Protein AF-A0A150HAV3-F1 (afdb_monomer)

pLDDT: mean 83.59, std 11.83, range [48.5, 94.94]

Foldseek 3Di:
DPDLVVLVVVLCVVVVPDPDDCPVCVLVNVLSCCCRNVPNPPCPVQKDAQPDDPPRGGFGIDGVVVRDTDHDDDPPDDPVDDPD

Secondary structure (DSSP, 8-state):
---HHHHHHHHHHHHHH--S-HHHHHHHHHHHIIIIIT--TTHHHH-EEEEEPSSS-EEEEEETTTTEEE----TTS-SS----

Mean predicted aligned error: 6.2 Å

Radius of gyration: 14.08 Å; Cα contacts (8 Å, |Δi|>4): 70; chains: 1; bounding box: 32×32×31 Å

Structure (mmCIF, N/CA/C/O backbone):
data_AF-A0A150HAV3-F1
#
_entry.id   AF-A0A150HAV3-F1
#
loop_
_atom_site.group_PDB
_atom_site.id
_atom_site.type_symbol
_atom_site.label_atom_id
_atom_sit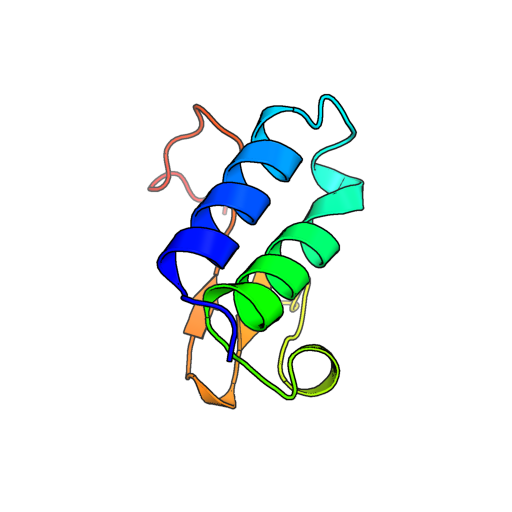e.label_alt_id
_atom_site.label_comp_id
_atom_site.label_asym_id
_atom_site.label_entity_id
_atom_site.label_seq_id
_atom_site.pdbx_PDB_ins_code
_atom_site.Cartn_x
_atom_site.Cartn_y
_atom_site.Cartn_z
_atom_site.occupancy
_atom_site.B_iso_or_equiv
_atom_site.auth_seq_id
_atom_site.auth_comp_id
_atom_site.auth_asym_id
_atom_site.auth_atom_id
_atom_site.pdbx_PDB_model_num
ATOM 1 N N . MET A 1 1 ? -16.500 12.868 6.504 1.00 52.53 1 MET A N 1
ATOM 2 C CA . MET A 1 1 ? -16.101 11.881 5.483 1.00 52.53 1 MET A CA 1
ATOM 3 C C . MET A 1 1 ? -16.157 12.569 4.136 1.00 52.53 1 MET A C 1
ATOM 5 O O . MET A 1 1 ? -17.234 13.016 3.762 1.00 52.53 1 MET A O 1
ATOM 9 N N . ALA A 1 2 ? -15.018 12.760 3.467 1.00 61.16 2 ALA A N 1
ATOM 10 C CA . ALA A 1 2 ? -15.049 13.205 2.077 1.00 61.16 2 ALA A CA 1
ATOM 11 C C . ALA A 1 2 ? -15.790 12.145 1.247 1.00 61.16 2 ALA A C 1
ATOM 13 O O . ALA A 1 2 ? -15.699 10.954 1.549 1.00 61.16 2 ALA A O 1
ATOM 14 N N . ASP A 1 3 ? -16.551 12.563 0.238 1.00 87.94 3 ASP A N 1
ATOM 15 C CA . ASP A 1 3 ? -17.156 11.621 -0.703 1.00 87.94 3 ASP A CA 1
ATOM 16 C C . ASP A 1 3 ? -16.037 10.762 -1.315 1.00 87.94 3 ASP A C 1
ATOM 18 O O . ASP A 1 3 ? -15.093 11.290 -1.908 1.00 87.94 3 ASP A O 1
ATOM 22 N N . LYS A 1 4 ? -16.140 9.436 -1.167 1.00 88.00 4 LYS A N 1
ATOM 23 C CA . LYS A 1 4 ? -15.155 8.467 -1.666 1.00 88.00 4 LYS A CA 1
ATOM 24 C C . LYS A 1 4 ? -14.851 8.667 -3.154 1.00 88.00 4 LYS A C 1
ATOM 26 O O . LYS A 1 4 ? -13.719 8.456 -3.581 1.00 88.00 4 LYS A O 1
ATOM 31 N N . ARG A 1 5 ? -15.833 9.109 -3.950 1.00 92.25 5 ARG A N 1
ATOM 32 C CA . ARG A 1 5 ? -15.643 9.428 -5.375 1.00 92.25 5 ARG A CA 1
ATOM 33 C C . ARG A 1 5 ? -14.795 10.679 -5.576 1.00 92.25 5 ARG A C 1
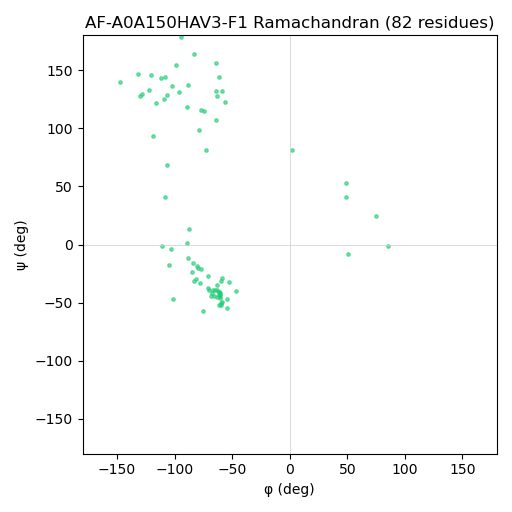ATOM 35 O O . ARG A 1 5 ? -13.968 10.702 -6.483 1.00 92.25 5 ARG A O 1
ATOM 42 N N . VAL A 1 6 ? -14.984 11.699 -4.743 1.00 94.81 6 VAL A N 1
ATOM 43 C CA . VAL A 1 6 ? -14.179 12.929 -4.780 1.00 94.81 6 VAL A CA 1
ATOM 44 C C . VAL A 1 6 ? -12.747 12.632 -4.344 1.00 94.81 6 VAL A C 1
ATOM 46 O O . VAL A 1 6 ? -11.812 13.035 -5.029 1.00 94.81 6 VAL A O 1
ATOM 49 N N . ALA A 1 7 ? -12.562 11.861 -3.270 1.00 93.88 7 ALA A N 1
ATOM 50 C CA . ALA A 1 7 ? -11.234 11.440 -2.827 1.00 93.88 7 ALA A CA 1
ATOM 51 C C . ALA A 1 7 ? -10.504 10.619 -3.902 1.00 93.88 7 ALA A C 1
ATOM 53 O O . ALA A 1 7 ? -9.345 10.893 -4.204 1.00 93.88 7 ALA A O 1
ATOM 54 N N . ALA A 1 8 ? -11.201 9.675 -4.544 1.00 94.94 8 ALA A N 1
ATOM 55 C CA . ALA A 1 8 ? -10.649 8.902 -5.654 1.00 94.94 8 ALA A CA 1
ATOM 56 C C . ALA A 1 8 ? -10.257 9.787 -6.848 1.00 94.94 8 ALA A C 1
ATOM 58 O O . ALA A 1 8 ? -9.204 9.569 -7.440 1.00 94.94 8 ALA A O 1
ATOM 59 N N . ARG A 1 9 ? -11.067 10.800 -7.192 1.00 94.69 9 ARG A N 1
ATOM 60 C CA . ARG A 1 9 ? -10.733 11.763 -8.254 1.00 94.69 9 ARG A CA 1
ATOM 61 C C . ARG A 1 9 ? -9.436 12.505 -7.924 1.00 94.69 9 ARG A C 1
ATOM 63 O O . ARG A 1 9 ? -8.516 12.480 -8.730 1.00 94.69 9 ARG A O 1
ATOM 70 N N . ASN A 1 10 ? -9.348 13.086 -6.730 1.00 92.69 10 ASN A N 1
ATOM 71 C CA . ASN A 1 10 ? -8.171 13.844 -6.303 1.00 92.69 10 ASN A CA 1
ATOM 72 C C . ASN A 1 10 ? -6.911 12.969 -6.273 1.00 92.69 10 ASN A C 1
ATOM 74 O O . ASN A 1 10 ? -5.848 13.400 -6.711 1.00 92.69 10 ASN A O 1
ATOM 78 N N . PHE A 1 11 ? -7.047 11.727 -5.798 1.00 92.75 11 PHE A N 1
ATOM 79 C CA . PHE A 1 11 ? -5.971 10.742 -5.811 1.00 92.75 11 PHE A CA 1
ATOM 80 C C . PHE A 1 11 ? -5.479 10.475 -7.241 1.00 92.75 11 PHE A C 1
ATOM 82 O O . PHE A 1 11 ? -4.283 10.554 -7.510 1.00 92.75 11 PHE A O 1
ATOM 89 N N . ILE A 1 12 ? -6.395 10.211 -8.179 1.00 91.44 12 ILE A N 1
ATOM 90 C CA . ILE A 1 12 ? -6.044 9.986 -9.588 1.00 91.44 12 ILE A CA 1
ATOM 91 C C . ILE A 1 12 ? -5.353 11.216 -10.175 1.00 91.44 12 ILE A C 1
ATOM 93 O O . ILE A 1 12 ? -4.323 11.057 -10.826 1.00 91.44 12 ILE A O 1
ATOM 97 N N . ASP A 1 13 ? -5.875 12.421 -9.943 1.00 90.69 13 ASP A N 1
ATOM 98 C CA . ASP A 1 13 ? -5.307 13.657 -10.489 1.00 90.69 13 ASP A CA 1
ATOM 99 C C . ASP A 1 13 ? -3.868 13.877 -9.991 1.00 90.69 13 ASP A C 1
ATOM 101 O O . ASP A 1 13 ? -2.973 14.171 -10.787 1.00 90.69 13 ASP A O 1
ATOM 105 N N . GLN A 1 14 ? -3.615 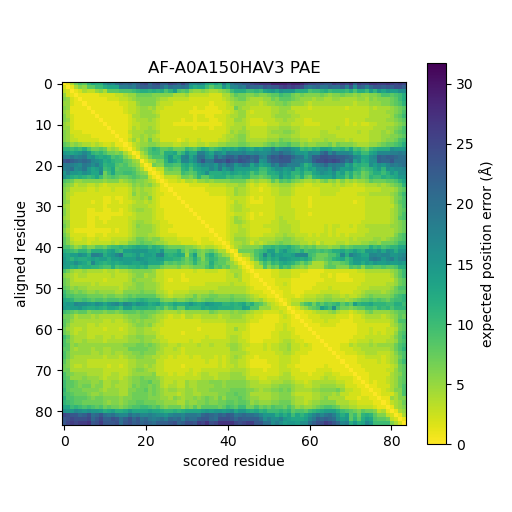13.649 -8.698 1.00 87.00 14 GLN A N 1
ATOM 106 C CA . GLN A 1 14 ? -2.282 13.747 -8.100 1.00 87.00 14 GLN A CA 1
ATOM 107 C C . GLN A 1 14 ? -1.301 12.741 -8.719 1.00 87.00 14 GLN A C 1
ATOM 109 O O . GLN A 1 14 ? -0.222 13.120 -9.176 1.00 87.00 14 GLN A O 1
ATOM 114 N N . TRP A 1 15 ? -1.675 11.461 -8.757 1.00 86.50 15 TRP A N 1
ATOM 115 C CA . TRP A 1 15 ? -0.771 10.377 -9.154 1.00 86.50 15 TRP A CA 1
ATOM 116 C C . TRP A 1 15 ? -0.675 10.174 -10.672 1.00 86.50 15 TRP A C 1
ATOM 118 O O . TRP A 1 15 ? 0.277 9.565 -11.150 1.00 86.50 15 TRP A O 1
ATOM 128 N N . SER A 1 16 ? -1.606 10.733 -11.450 1.00 82.12 16 SER A N 1
ATOM 129 C CA . SER A 1 16 ? -1.506 10.790 -12.918 1.00 82.12 16 SER A CA 1
ATOM 130 C C . SER A 1 16 ? -0.623 11.944 -13.393 1.00 82.12 16 SER A C 1
ATOM 132 O O . SER A 1 16 ? -0.005 11.849 -14.454 1.00 82.12 16 SER A O 1
ATOM 134 N N . ALA A 1 17 ? -0.568 13.040 -12.628 1.00 70.31 17 ALA A N 1
ATOM 135 C CA . ALA A 1 17 ? 0.272 14.198 -12.923 1.00 70.31 17 ALA A CA 1
ATOM 136 C C . ALA A 1 17 ? 1.714 14.043 -12.409 1.00 70.31 17 ALA A C 1
ATOM 138 O O . ALA A 1 17 ? 2.626 14.684 -12.942 1.00 70.31 17 ALA A O 1
ATOM 139 N N . ALA A 1 18 ? 1.934 13.198 -11.396 1.00 62.31 18 ALA A N 1
ATOM 140 C CA . ALA A 1 18 ? 3.252 12.910 -10.847 1.00 62.31 18 ALA A CA 1
ATOM 141 C C . ALA A 1 18 ? 4.148 12.229 -11.902 1.00 62.31 18 ALA A C 1
ATOM 143 O O . ALA A 1 18 ? 3.970 11.069 -12.262 1.00 62.31 18 ALA A O 1
ATOM 144 N N . LYS A 1 19 ? 5.133 12.971 -12.423 1.00 59.06 19 LYS A N 1
ATOM 145 C CA . LYS A 1 19 ? 6.170 12.470 -13.349 1.00 59.06 19 LYS A CA 1
ATOM 146 C C . LYS A 1 19 ? 7.401 11.893 -12.620 1.00 59.06 19 LYS A C 1
ATOM 148 O O . LYS A 1 19 ? 8.455 11.749 -13.235 1.00 59.06 19 LYS A O 1
ATOM 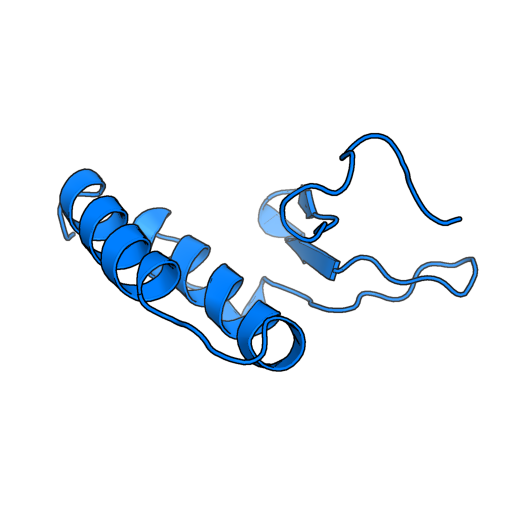153 N N . GLY A 1 20 ? 7.310 11.644 -11.312 1.00 58.34 20 GLY A N 1
ATOM 154 C CA . GLY A 1 20 ? 8.453 11.434 -10.420 1.00 58.34 20 GLY A CA 1
ATOM 155 C C . GLY A 1 20 ? 8.637 9.994 -9.936 1.00 58.34 20 GLY A C 1
ATOM 156 O O . GLY A 1 20 ? 7.679 9.271 -9.724 1.00 58.34 20 GLY A O 1
ATOM 157 N N . TYR A 1 21 ? 9.909 9.608 -9.810 1.00 62.53 21 TYR A N 1
ATOM 158 C CA . TYR A 1 21 ? 10.500 8.438 -9.142 1.00 62.53 21 TYR A CA 1
ATOM 159 C C . TYR A 1 21 ? 9.545 7.410 -8.483 1.00 62.53 21 TYR A C 1
ATOM 161 O O . TYR A 1 21 ? 9.421 7.353 -7.259 1.00 62.53 21 TYR A O 1
ATOM 169 N N . GLU A 1 22 ? 8.990 6.503 -9.302 1.00 61.41 22 GLU A N 1
ATOM 170 C CA . GLU A 1 22 ? 8.054 5.436 -8.887 1.00 61.41 22 GLU A CA 1
ATOM 171 C C . GLU A 1 22 ? 8.516 4.661 -7.638 1.00 61.41 22 GLU A C 1
ATOM 173 O O . GLU A 1 2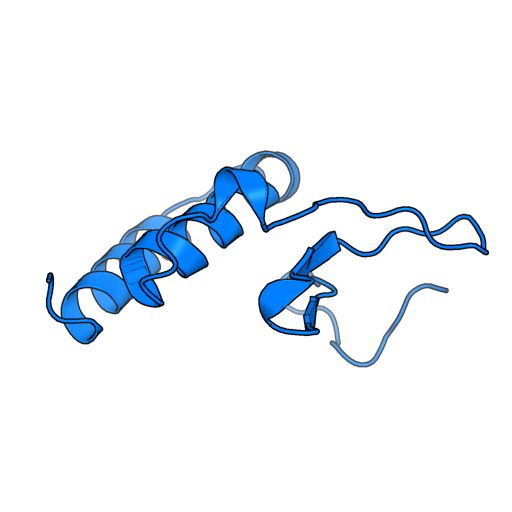2 ? 7.718 4.359 -6.751 1.00 61.41 22 GLU A O 1
ATOM 178 N N . LYS A 1 23 ? 9.819 4.362 -7.528 1.00 64.44 23 LYS A N 1
ATOM 179 C CA . LYS A 1 23 ? 10.355 3.568 -6.411 1.00 64.44 23 LYS A CA 1
ATOM 180 C C . LYS A 1 23 ? 10.361 4.309 -5.074 1.00 6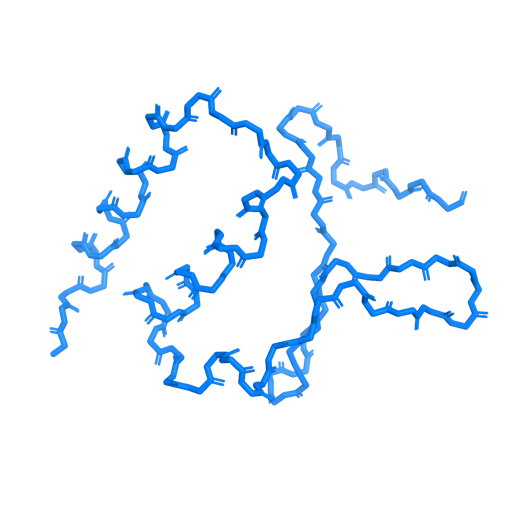4.44 23 LYS A C 1
ATOM 182 O O . LYS A 1 23 ? 10.101 3.689 -4.051 1.00 64.44 23 LYS A O 1
ATOM 187 N N . GLY A 1 24 ? 10.649 5.611 -5.057 1.00 71.62 24 GLY A N 1
ATOM 188 C CA . GLY A 1 24 ? 10.706 6.381 -3.806 1.00 71.62 24 GLY A CA 1
ATOM 189 C C . GLY A 1 24 ? 9.337 6.793 -3.280 1.00 71.62 24 GLY A C 1
ATOM 190 O O . GLY A 1 24 ? 9.198 7.071 -2.094 1.00 71.62 24 GLY A O 1
ATOM 191 N N . GLU A 1 25 ? 8.326 6.807 -4.148 1.00 83.44 25 GLU A N 1
ATOM 192 C CA . GLU A 1 25 ? 6.975 7.253 -3.801 1.00 83.44 25 GLU A CA 1
ATOM 193 C C . GLU A 1 25 ? 5.987 6.093 -3.602 1.00 83.44 25 GLU A C 1
ATOM 195 O O . GLU A 1 25 ? 4.857 6.320 -3.176 1.00 83.44 25 GLU A O 1
ATOM 200 N N . THR A 1 26 ? 6.413 4.843 -3.830 1.00 86.25 26 THR A N 1
ATOM 201 C CA . THR A 1 26 ? 5.563 3.642 -3.727 1.00 86.25 26 THR A CA 1
ATOM 202 C C . THR A 1 26 ? 4.862 3.526 -2.367 1.00 86.25 26 THR A C 1
ATOM 204 O O . THR A 1 26 ? 3.650 3.325 -2.308 1.00 86.25 26 THR A O 1
ATOM 207 N N . GLN A 1 27 ? 5.577 3.712 -1.253 1.00 89.44 27 GLN A N 1
ATOM 208 C CA . GLN A 1 27 ? 4.952 3.632 0.076 1.00 89.44 27 GLN A CA 1
ATOM 209 C C . GLN A 1 27 ? 3.922 4.754 0.290 1.00 89.44 27 GLN A C 1
ATOM 211 O O . GLN A 1 27 ? 2.846 4.520 0.843 1.00 89.44 27 GLN A O 1
ATOM 216 N N . LEU A 1 28 ? 4.217 5.969 -0.189 1.00 89.62 28 LEU A N 1
ATOM 217 C CA . LEU A 1 28 ? 3.310 7.113 -0.080 1.00 89.62 28 LEU A CA 1
ATOM 218 C C . LEU A 1 28 ? 2.039 6.908 -0.916 1.00 89.62 28 LEU A C 1
ATOM 220 O O . 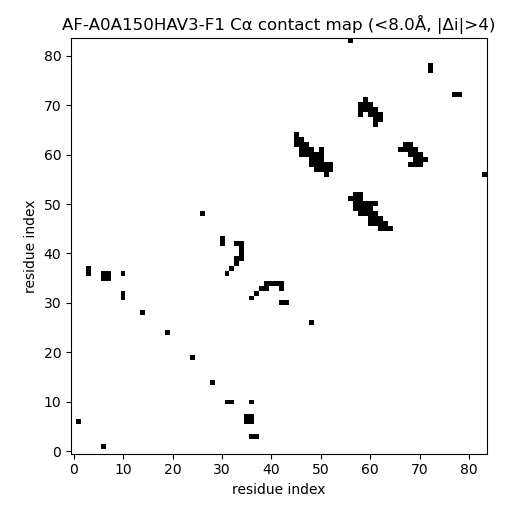LEU A 1 28 ? 0.952 7.234 -0.438 1.00 89.62 28 LEU A O 1
ATOM 224 N N . PHE A 1 29 ? 2.167 6.327 -2.112 1.00 90.25 29 PHE A N 1
ATOM 225 C CA . PHE A 1 29 ? 1.043 5.956 -2.973 1.00 90.25 29 PHE A CA 1
ATOM 226 C C . PHE A 1 29 ? 0.052 5.060 -2.231 1.00 90.25 29 PHE A C 1
ATOM 228 O O . PHE A 1 29 ? -1.131 5.394 -2.117 1.00 90.25 29 PHE A O 1
ATOM 235 N N . TRP A 1 30 ? 0.541 3.954 -1.662 1.00 91.88 30 TRP A N 1
ATOM 236 C CA . TRP A 1 30 ? -0.308 3.004 -0.948 1.00 91.88 30 TRP A CA 1
ATOM 237 C C . TRP A 1 30 ? -0.917 3.608 0.316 1.00 91.88 30 TRP A C 1
ATOM 239 O O . TRP A 1 30 ? -2.120 3.469 0.532 1.00 91.88 30 TRP A O 1
ATOM 249 N N . LEU A 1 31 ? -0.139 4.338 1.122 1.00 91.56 31 LEU A N 1
ATOM 250 C CA . LEU A 1 31 ? -0.660 4.979 2.334 1.00 91.56 31 LEU A CA 1
ATOM 251 C C . LEU A 1 31 ? -1.770 5.993 2.022 1.00 91.56 31 LEU A C 1
ATOM 253 O O . LEU A 1 31 ? -2.789 6.005 2.712 1.00 91.56 31 LEU A O 1
ATOM 257 N N . GLN A 1 32 ? -1.610 6.816 0.981 1.00 91.12 32 GLN A N 1
ATOM 258 C CA . GLN A 1 32 ? -2.646 7.766 0.566 1.00 91.12 32 GLN A CA 1
ATOM 259 C C . GLN A 1 32 ? -3.888 7.058 0.016 1.00 91.12 32 GLN A C 1
ATOM 261 O O . GLN A 1 32 ? -5.000 7.432 0.379 1.00 91.12 32 GLN A O 1
ATOM 266 N N . LEU A 1 33 ? -3.733 6.008 -0.798 1.00 92.75 33 LEU A N 1
ATOM 267 C CA . LEU A 1 33 ? -4.874 5.241 -1.307 1.00 92.75 33 LEU A CA 1
ATOM 268 C C . LEU A 1 33 ? -5.687 4.626 -0.160 1.00 92.75 33 LEU A C 1
ATOM 270 O O . LEU A 1 33 ? -6.910 4.777 -0.099 1.00 92.75 33 LEU A O 1
ATOM 274 N N . LEU A 1 34 ? -5.005 3.937 0.757 1.00 92.19 34 LEU A N 1
ATOM 275 C CA . LEU A 1 34 ? -5.637 3.244 1.875 1.00 92.19 34 LEU A CA 1
ATOM 276 C C . LEU A 1 34 ? -6.342 4.231 2.815 1.00 92.19 34 LEU A C 1
ATOM 278 O O . LEU A 1 34 ? -7.494 4.005 3.187 1.00 92.19 34 LEU A O 1
ATOM 282 N N . ARG A 1 35 ? -5.688 5.343 3.160 1.00 91.12 35 ARG A N 1
ATOM 283 C CA . ARG A 1 35 ? -6.234 6.340 4.086 1.00 91.12 35 ARG A CA 1
ATOM 284 C C . ARG A 1 35 ? -7.316 7.197 3.437 1.00 91.12 35 ARG A C 1
ATOM 286 O O . ARG A 1 35 ? -8.442 7.243 3.923 1.00 91.12 35 ARG A O 1
ATOM 293 N N . ASP A 1 36 ? -6.983 7.872 2.342 1.00 91.44 36 ASP A N 1
ATOM 294 C CA . ASP A 1 36 ? -7.798 8.970 1.816 1.00 91.44 36 ASP A CA 1
ATOM 295 C C . ASP A 1 36 ? -8.955 8.458 0.953 1.00 91.44 36 ASP A C 1
ATOM 297 O O . ASP A 1 36 ? -10.026 9.065 0.933 1.00 91.44 36 ASP A O 1
ATOM 301 N N . VAL A 1 37 ? -8.773 7.322 0.268 1.00 93.62 37 VAL A N 1
ATOM 302 C CA . VAL A 1 37 ? -9.803 6.738 -0.606 1.00 93.62 37 VAL A CA 1
ATOM 303 C C . VAL A 1 37 ? -10.527 5.579 0.071 1.00 93.62 37 VAL A C 1
ATOM 305 O O . VAL A 1 37 ? -11.755 5.499 0.006 1.00 93.62 37 VAL A O 1
ATOM 308 N N . LEU A 1 38 ? -9.803 4.648 0.700 1.00 91.19 38 LEU A N 1
ATOM 309 C CA . LEU A 1 38 ? -10.424 3.470 1.318 1.00 91.19 38 LEU A CA 1
ATOM 310 C C . LEU A 1 38 ? -10.859 3.689 2.772 1.00 91.19 38 LEU A C 1
ATOM 312 O O . LEU A 1 38 ? -11.651 2.887 3.264 1.00 91.19 38 LEU A O 1
ATOM 316 N N . GLY A 1 39 ? -10.440 4.784 3.412 1.00 89.12 39 GLY A N 1
ATOM 317 C CA . GLY A 1 39 ? -10.871 5.147 4.764 1.00 89.12 39 GLY A CA 1
ATOM 318 C C . GLY A 1 39 ? -10.233 4.303 5.866 1.00 89.12 39 GLY A C 1
ATOM 319 O O . GLY A 1 39 ? -10.826 4.144 6.928 1.00 89.12 39 GLY A O 1
ATOM 320 N N . MET A 1 40 ? -9.055 3.726 5.623 1.00 88.06 40 MET A N 1
ATOM 321 C CA . MET A 1 40 ? -8.304 3.000 6.644 1.00 88.06 40 MET A CA 1
ATOM 322 C C . MET A 1 40 ? -7.673 4.005 7.621 1.00 88.06 40 MET A C 1
ATOM 324 O O . MET A 1 40 ? -6.829 4.807 7.233 1.00 88.06 40 MET A O 1
ATOM 328 N N . GLU A 1 41 ? -8.098 3.991 8.886 1.00 77.81 41 GLU A N 1
ATOM 329 C CA . GLU A 1 41 ? -7.707 5.021 9.866 1.00 77.81 41 GLU A CA 1
ATOM 330 C C . GLU A 1 41 ? -6.281 4.822 10.418 1.00 77.81 41 GLU A C 1
ATOM 332 O O . GLU A 1 41 ? -5.568 5.797 10.650 1.00 77.81 41 GLU A O 1
ATOM 337 N N . SER A 1 42 ? -5.829 3.570 10.555 1.00 76.75 42 SER A N 1
ATOM 338 C CA . SER A 1 42 ? -4.540 3.205 11.173 1.00 76.75 42 SER A CA 1
ATOM 339 C C . SER A 1 42 ? -3.496 2.702 10.164 1.00 76.75 42 SER A C 1
ATOM 341 O O . SER A 1 42 ? -2.771 1.741 10.421 1.00 76.75 42 SER A O 1
ATOM 343 N N . THR A 1 43 ? -3.393 3.330 8.987 1.00 65.06 43 THR A N 1
ATOM 344 C CA . THR A 1 43 ? -2.514 2.843 7.902 1.00 65.06 43 THR A CA 1
ATOM 345 C C . THR A 1 43 ? -1.034 2.764 8.275 1.00 65.06 43 THR A C 1
ATOM 347 O O . THR A 1 43 ? -0.326 1.914 7.758 1.00 65.06 43 THR A O 1
ATOM 350 N N . THR A 1 44 ? -0.530 3.628 9.156 1.00 63.66 44 THR A N 1
ATOM 351 C CA . THR A 1 44 ? 0.904 3.664 9.505 1.00 63.66 44 THR A CA 1
ATOM 352 C C . THR A 1 44 ? 1.338 2.556 10.463 1.00 63.66 44 THR A C 1
ATOM 354 O O . THR A 1 44 ? 2.524 2.247 10.516 1.00 63.66 44 THR A O 1
ATOM 357 N N . THR A 1 45 ? 0.411 1.953 11.210 1.00 67.25 45 THR A N 1
ATOM 358 C CA . THR A 1 45 ? 0.705 0.862 12.157 1.00 67.25 45 THR A CA 1
ATOM 359 C C . THR A 1 45 ? 0.279 -0.509 11.646 1.00 67.25 45 THR A C 1
ATOM 361 O O . THR A 1 45 ? 0.734 -1.517 12.175 1.00 67.25 45 THR A O 1
ATOM 364 N N . GLU A 1 46 ? -0.601 -0.562 10.645 1.00 80.69 46 GLU A N 1
ATOM 365 C CA . GLU A 1 46 ? -1.197 -1.811 10.150 1.00 80.69 46 GLU A CA 1
ATOM 366 C C . GLU A 1 46 ? -0.734 -2.216 8.744 1.00 80.69 46 GLU A C 1
ATOM 368 O O . GLU A 1 46 ? -1.154 -3.254 8.232 1.00 80.69 46 GLU A O 1
ATOM 373 N N . VAL A 1 47 ? 0.124 -1.415 8.109 1.00 92.19 47 VAL A N 1
ATOM 374 C CA . VAL A 1 47 ? 0.656 -1.683 6.770 1.00 92.19 47 VAL A CA 1
ATOM 375 C C . VAL A 1 47 ? 2.160 -1.892 6.867 1.00 92.19 47 VAL A C 1
ATOM 377 O O . VAL A 1 47 ? 2.892 -1.020 7.333 1.00 92.19 47 VAL A O 1
ATOM 380 N N . HIS A 1 48 ? 2.627 -3.054 6.421 1.00 93.06 48 HIS A N 1
ATOM 381 C CA . HIS A 1 48 ? 4.045 -3.393 6.383 1.00 93.06 48 HIS A CA 1
ATOM 382 C C . HIS A 1 48 ? 4.521 -3.417 4.933 1.00 93.06 48 HIS A C 1
ATOM 384 O O . HIS A 1 48 ? 3.954 -4.146 4.120 1.00 93.06 48 HIS A O 1
ATOM 390 N N . PHE A 1 49 ? 5.559 -2.648 4.617 1.00 92.88 49 PHE A N 1
ATOM 391 C CA . PHE A 1 49 ? 6.173 -2.620 3.289 1.00 92.88 49 PHE A CA 1
ATOM 392 C C . PHE A 1 49 ? 7.428 -3.486 3.239 1.00 92.88 49 PHE A C 1
ATOM 394 O O . PHE A 1 49 ? 8.067 -3.694 4.271 1.00 92.88 49 PHE A O 1
ATOM 401 N N . GLU A 1 50 ? 7.772 -3.967 2.043 1.00 92.25 50 GLU A N 1
ATOM 402 C CA . GLU A 1 50 ? 8.986 -4.755 1.780 1.00 92.25 50 GLU A CA 1
ATOM 403 C C . GLU A 1 50 ? 9.153 -5.900 2.797 1.00 92.25 50 GLU A C 1
ATOM 405 O O . GLU A 1 50 ? 10.171 -6.056 3.479 1.00 92.25 50 GLU A O 1
ATOM 410 N N . VAL A 1 51 ? 8.105 -6.714 2.943 1.00 92.62 51 VAL A N 1
ATOM 411 C CA . VAL A 1 51 ? 8.081 -7.812 3.911 1.00 92.62 51 VAL A CA 1
ATOM 412 C C . VAL A 1 51 ? 8.895 -8.975 3.375 1.00 92.62 51 VAL A C 1
ATOM 414 O O . VAL A 1 51 ? 8.541 -9.594 2.371 1.00 92.62 51 VAL A O 1
ATOM 417 N N . LYS A 1 52 ? 9.980 -9.306 4.073 1.00 91.31 52 LYS A N 1
ATOM 418 C CA . LYS A 1 52 ? 10.863 -10.406 3.691 1.00 91.31 52 LYS A CA 1
ATOM 419 C C . LYS A 1 52 ? 10.130 -11.746 3.731 1.00 91.31 52 LYS A C 1
ATOM 421 O O . LYS A 1 52 ? 9.552 -12.138 4.744 1.00 91.31 52 LYS A O 1
ATOM 426 N N . THR A 1 53 ? 10.217 -12.479 2.631 1.00 87.31 53 THR A N 1
ATOM 427 C CA . THR A 1 53 ? 9.746 -13.859 2.532 1.00 87.31 53 THR A CA 1
ATOM 428 C C . THR A 1 53 ? 10.801 -14.828 3.063 1.00 87.31 53 THR A C 1
ATOM 430 O O . THR A 1 53 ? 11.987 -14.508 3.170 1.00 87.31 53 THR A O 1
ATOM 433 N N . TYR A 1 54 ? 10.390 -16.065 3.346 1.00 84.81 54 TYR A N 1
ATOM 434 C CA . TYR A 1 54 ? 11.325 -17.127 3.726 1.00 84.81 54 TYR A CA 1
ATOM 435 C C . TYR A 1 54 ? 12.392 -17.400 2.644 1.00 84.81 54 TYR A C 1
ATOM 437 O O . TYR A 1 54 ? 13.512 -17.794 2.961 1.00 84.81 54 TYR A O 1
ATOM 445 N N . ARG A 1 55 ? 12.067 -17.166 1.365 1.00 78.06 55 ARG A N 1
ATOM 446 C CA . ARG A 1 55 ? 12.942 -17.433 0.217 1.00 78.06 55 ARG A CA 1
ATOM 447 C C . ARG A 1 55 ? 13.499 -16.145 -0.381 1.00 78.06 55 ARG A C 1
ATOM 449 O O . ARG A 1 55 ? 13.127 -15.810 -1.491 1.00 78.06 55 ARG A O 1
ATOM 456 N N . SER A 1 56 ? 14.369 -15.437 0.337 1.00 81.31 56 SER A N 1
ATOM 457 C CA . SER A 1 56 ? 15.179 -14.278 -0.117 1.00 81.31 56 SER A CA 1
ATOM 458 C C . SER A 1 56 ? 14.485 -13.105 -0.847 1.00 81.31 56 SER A C 1
ATOM 460 O O . SER A 1 56 ? 15.136 -12.084 -1.049 1.00 81.31 56 SER A O 1
ATOM 462 N N . GLY A 1 57 ? 13.211 -13.205 -1.216 1.00 87.75 57 GLY A N 1
ATOM 463 C CA . GLY A 1 57 ? 12.415 -12.172 -1.864 1.00 87.75 57 GLY A CA 1
ATOM 464 C C . GLY A 1 57 ? 11.611 -11.366 -0.855 1.00 87.75 57 GLY A C 1
ATOM 465 O O . GLY A 1 57 ? 11.623 -11.658 0.346 1.00 87.75 57 GLY A O 1
ATOM 466 N N . TYR A 1 58 ? 10.878 -10.384 -1.359 1.00 90.94 58 TYR A N 1
ATOM 467 C CA . TYR A 1 58 ? 10.079 -9.453 -0.575 1.00 90.94 58 TYR A CA 1
ATOM 468 C C . TYR A 1 58 ? 8.679 -9.348 -1.173 1.00 90.94 58 TYR A C 1
ATOM 470 O O . TYR A 1 58 ? 8.531 -9.471 -2.382 1.00 90.94 58 TYR A O 1
ATOM 478 N N . ILE A 1 59 ? 7.678 -9.139 -0.321 1.00 91.81 59 ILE A N 1
ATOM 479 C CA . ILE A 1 59 ? 6.339 -8.705 -0.727 1.00 91.81 59 ILE A CA 1
ATOM 480 C C . ILE A 1 59 ? 6.277 -7.190 -0.565 1.00 91.81 59 ILE A C 1
ATOM 482 O O . ILE A 1 59 ? 6.641 -6.684 0.501 1.00 91.81 59 ILE A O 1
ATOM 486 N N . ASP A 1 60 ? 5.797 -6.476 -1.583 1.00 91.75 60 ASP A N 1
ATOM 487 C CA . ASP A 1 60 ? 5.780 -5.009 -1.572 1.00 91.75 60 ASP A CA 1
ATOM 488 C C . ASP A 1 60 ? 4.938 -4.444 -0.426 1.00 91.75 60 ASP A C 1
ATOM 490 O O . ASP A 1 60 ? 5.375 -3.506 0.242 1.00 91.75 60 ASP A O 1
ATOM 494 N N . MET A 1 61 ? 3.764 -5.028 -0.150 1.00 93.62 61 MET A N 1
ATOM 495 C CA . MET A 1 61 ? 2.910 -4.613 0.964 1.00 93.62 61 MET A CA 1
ATOM 496 C C . MET A 1 61 ? 2.118 -5.775 1.587 1.00 93.62 61 MET A C 1
ATOM 498 O O . MET A 1 61 ? 1.551 -6.625 0.903 1.00 93.62 61 MET A O 1
ATOM 502 N N . HIS A 1 62 ? 2.015 -5.776 2.914 1.00 93.44 62 HIS A N 1
ATOM 503 C CA . HIS A 1 62 ? 1.202 -6.696 3.706 1.00 93.44 62 HIS A CA 1
ATOM 504 C C . HIS A 1 62 ? 0.306 -5.910 4.665 1.00 93.44 62 HIS A C 1
ATOM 506 O O . HIS A 1 62 ? 0.788 -5.067 5.422 1.00 93.44 62 HIS A O 1
ATOM 512 N N . VAL A 1 63 ? -0.990 -6.226 4.660 1.00 92.44 63 VAL A N 1
ATOM 513 C CA . VAL A 1 63 ? -1.994 -5.677 5.579 1.00 92.44 63 VAL A CA 1
ATOM 514 C C . VAL A 1 63 ? -2.592 -6.831 6.396 1.00 92.44 63 VAL A C 1
ATOM 516 O O . VAL A 1 63 ? -3.529 -7.492 5.928 1.00 92.44 63 VAL A O 1
ATOM 519 N N . PRO A 1 64 ? -2.060 -7.129 7.599 1.00 90.25 64 PRO A N 1
ATOM 520 C CA . PRO A 1 64 ? -2.457 -8.307 8.372 1.00 90.25 64 PRO A CA 1
ATOM 521 C C . PRO A 1 64 ? -3.924 -8.285 8.805 1.00 90.25 64 PRO A C 1
ATOM 523 O O . PRO A 1 64 ? -4.601 -9.313 8.748 1.00 90.25 64 PRO A O 1
ATOM 526 N N . THR A 1 65 ? -4.436 -7.115 9.201 1.00 87.62 65 THR A N 1
ATOM 527 C CA . THR A 1 65 ? -5.823 -6.940 9.665 1.00 87.62 65 THR A CA 1
ATOM 528 C C . THR A 1 65 ? -6.831 -7.261 8.564 1.00 87.62 65 THR A C 1
ATOM 530 O O . THR A 1 65 ? -7.858 -7.888 8.822 1.00 87.62 65 THR A O 1
ATOM 533 N N . ALA A 1 66 ? -6.482 -6.937 7.318 1.00 89.00 66 ALA A N 1
ATOM 534 C CA . ALA A 1 66 ? -7.251 -7.269 6.124 1.00 89.00 66 ALA A CA 1
ATOM 535 C C . ALA A 1 66 ? -6.879 -8.629 5.500 1.00 89.00 66 ALA A C 1
ATOM 537 O O . ALA A 1 66 ? -7.430 -8.983 4.460 1.00 89.00 66 ALA A O 1
ATOM 538 N N . LYS A 1 67 ? -5.938 -9.388 6.086 1.00 91.81 67 LYS A N 1
ATOM 539 C CA . LYS A 1 67 ? -5.412 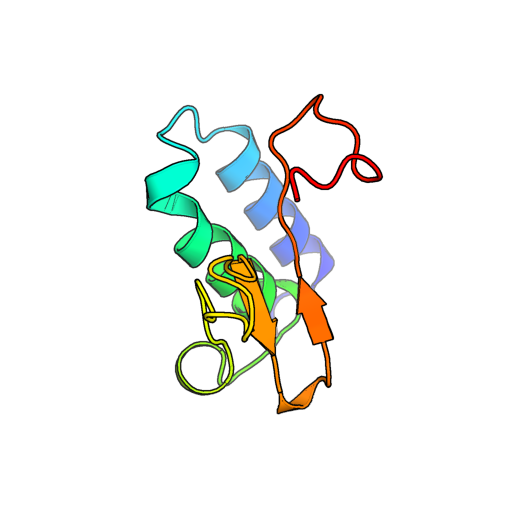-10.660 5.546 1.00 91.81 67 LYS A CA 1
ATOM 540 C C . LYS A 1 67 ? -5.004 -10.563 4.069 1.00 91.81 67 LYS A C 1
ATOM 542 O O . LYS A 1 67 ? -5.297 -11.457 3.278 1.00 91.81 67 LYS A O 1
ATOM 547 N N . THR A 1 68 ? -4.367 -9.456 3.694 1.00 91.00 68 THR A N 1
ATOM 548 C CA . THR A 1 68 ? -4.089 -9.116 2.292 1.00 91.00 68 THR A CA 1
ATOM 549 C C . THR A 1 68 ? -2.591 -8.928 2.059 1.00 91.00 68 THR A C 1
ATOM 551 O O . THR A 1 68 ? -1.927 -8.222 2.817 1.00 91.00 68 THR A O 1
ATOM 554 N N . LEU A 1 69 ? -2.075 -9.535 0.989 1.00 93.06 69 LEU A N 1
ATOM 555 C CA . LEU A 1 69 ? -0.734 -9.306 0.445 1.00 93.06 69 LEU A CA 1
ATOM 556 C C . LEU A 1 69 ? -0.866 -8.616 -0.913 1.00 93.06 69 LEU A C 1
ATOM 558 O O . LEU A 1 69 ? -1.783 -8.926 -1.673 1.00 93.06 69 LEU A O 1
ATOM 562 N N . VAL A 1 70 ? 0.049 -7.701 -1.213 1.00 92.31 70 VAL A N 1
ATOM 563 C CA . VAL A 1 70 ? 0.092 -6.961 -2.473 1.00 92.31 70 VAL A CA 1
ATOM 564 C C . VAL A 1 70 ? 1.497 -7.037 -3.050 1.00 92.31 70 VAL A C 1
ATOM 566 O O . VAL A 1 70 ? 2.472 -6.705 -2.379 1.00 92.31 70 VAL A O 1
ATOM 569 N N . GLU A 1 71 ? 1.553 -7.451 -4.311 1.00 91.38 71 GLU A N 1
ATOM 570 C CA . GLU A 1 71 ? 2.715 -7.369 -5.190 1.00 91.38 71 GLU A CA 1
ATOM 571 C C . GLU A 1 71 ? 2.440 -6.262 -6.217 1.00 91.38 71 GLU A C 1
ATOM 573 O O . GLU A 1 71 ? 1.385 -6.246 -6.859 1.00 91.38 71 GLU A O 1
ATOM 578 N N . GLN A 1 72 ? 3.367 -5.323 -6.370 1.00 88.62 72 GLN A N 1
ATOM 579 C CA . GLN A 1 7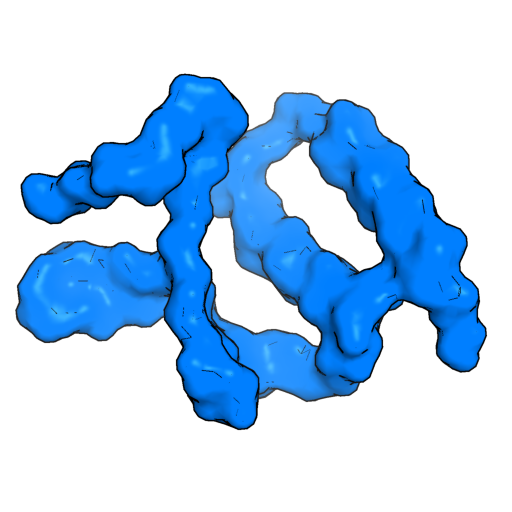2 ? 3.271 -4.195 -7.283 1.00 88.62 72 GLN A CA 1
ATOM 580 C C . GLN A 1 72 ? 4.109 -4.451 -8.535 1.00 88.62 72 GLN A C 1
ATOM 582 O O . GLN A 1 72 ? 5.273 -4.839 -8.477 1.00 88.62 72 GLN A O 1
ATOM 587 N N . LYS A 1 73 ? 3.539 -4.131 -9.698 1.00 85.88 73 LYS A N 1
ATOM 588 C CA . LYS A 1 73 ? 4.265 -4.086 -10.970 1.00 85.88 73 LYS A CA 1
ATOM 589 C C . LYS A 1 73 ? 4.184 -2.688 -11.571 1.00 85.88 73 LYS A C 1
ATOM 591 O O . LYS A 1 73 ? 3.174 -1.999 -11.428 1.00 85.88 73 LYS A O 1
ATOM 596 N N . SER A 1 74 ? 5.252 -2.271 -12.250 1.00 81.38 74 SER A N 1
ATOM 597 C CA . SER A 1 74 ? 5.234 -1.034 -13.031 1.00 81.38 74 SER A CA 1
ATOM 598 C C . SER A 1 74 ? 4.238 -1.142 -14.184 1.00 81.38 74 SER A C 1
ATOM 600 O O . SER A 1 74 ? 3.915 -2.223 -14.681 1.00 81.38 74 SER A O 1
ATOM 602 N N . ARG A 1 75 ? 3.759 0.010 -14.646 1.00 79.69 75 ARG A N 1
ATOM 603 C CA . ARG A 1 75 ? 2.803 0.086 -15.750 1.00 79.69 75 ARG A CA 1
ATOM 604 C C . ARG A 1 75 ? 3.374 -0.564 -17.018 1.00 79.69 75 ARG A C 1
ATOM 606 O O . ARG A 1 75 ? 4.486 -0.250 -17.430 1.00 79.69 75 ARG A O 1
ATOM 613 N N . GLY A 1 76 ? 2.585 -1.426 -17.657 1.00 83.62 76 GLY A N 1
ATOM 614 C CA . GLY A 1 76 ? 2.989 -2.159 -18.864 1.00 83.62 76 GLY A CA 1
ATOM 615 C C . GLY A 1 76 ? 3.751 -3.461 -18.594 1.00 83.62 76 GLY A C 1
ATOM 616 O O . GLY A 1 76 ? 4.078 -4.162 -19.547 1.00 83.62 76 GLY A O 1
ATOM 617 N N . VAL A 1 77 ? 4.004 -3.801 -17.327 1.00 85.38 77 VAL A N 1
ATOM 618 C CA . VAL A 1 77 ? 4.481 -5.128 -16.926 1.00 85.38 77 VAL A CA 1
ATOM 619 C C . VAL A 1 77 ? 3.276 -6.035 -16.682 1.00 85.38 77 VAL A C 1
ATOM 621 O O . VAL A 1 77 ? 2.283 -5.610 -16.089 1.00 85.38 77 VAL A O 1
ATOM 624 N N . ASP A 1 78 ? 3.368 -7.275 -17.155 1.00 86.94 78 ASP A N 1
ATOM 625 C CA . ASP A 1 78 ? 2.359 -8.305 -16.918 1.00 86.94 78 ASP A CA 1
ATOM 626 C C . ASP A 1 78 ? 2.261 -8.635 -15.418 1.00 86.94 78 ASP A C 1
ATOM 628 O O . ASP A 1 78 ? 3.275 -8.842 -14.748 1.00 86.94 78 ASP A O 1
ATOM 632 N N . LEU A 1 79 ? 1.034 -8.677 -14.896 1.00 84.38 79 LEU A N 1
ATOM 633 C CA . LEU A 1 79 ? 0.754 -8.980 -13.494 1.00 84.38 79 LEU A CA 1
ATOM 634 C C . LEU A 1 79 ? 1.002 -10.453 -13.151 1.00 84.38 79 LEU A C 1
ATOM 636 O O . LEU A 1 79 ? 1.304 -10.752 -11.998 1.00 84.38 79 LEU A O 1
ATOM 640 N N . GLU A 1 80 ? 0.890 -11.367 -14.119 1.00 84.75 80 GLU A N 1
ATOM 641 C CA . GLU A 1 80 ? 1.102 -12.801 -13.878 1.00 84.75 80 GLU A CA 1
ATOM 642 C C . GLU A 1 80 ? 2.587 -13.180 -13.862 1.00 84.75 80 GLU A C 1
ATOM 644 O O . GLU A 1 80 ? 2.975 -14.208 -13.298 1.00 84.75 80 GLU A O 1
ATOM 649 N N . VAL A 1 81 ? 3.451 -12.327 -14.419 1.00 75.38 81 VAL A N 1
ATOM 650 C CA . VAL A 1 81 ? 4.896 -12.545 -14.393 1.00 75.38 81 VAL A CA 1
ATOM 651 C C . VAL A 1 81 ? 5.440 -12.148 -13.026 1.00 75.38 81 VAL A C 1
ATOM 653 O O . VAL A 1 81 ? 5.736 -10.987 -12.735 1.00 75.38 81 VAL A O 1
ATOM 656 N N . THR A 1 82 ? 5.629 -13.150 -12.176 1.00 61.69 82 THR A N 1
ATOM 657 C CA . THR A 1 82 ? 6.420 -12.998 -10.956 1.00 61.69 82 THR A CA 1
ATOM 658 C C . THR A 1 82 ? 7.873 -13.330 -11.284 1.00 61.69 82 THR A C 1
ATOM 660 O O . THR A 1 82 ? 8.175 -14.446 -11.698 1.00 61.69 82 THR A O 1
ATOM 663 N N . LEU A 1 83 ? 8.776 -12.358 -11.121 1.00 53.59 83 LEU A N 1
ATOM 664 C CA . LEU A 1 83 ? 10.221 -12.596 -11.138 1.00 53.59 83 LEU A CA 1
ATOM 665 C C . LEU A 1 83 ? 10.591 -13.302 -9.823 1.00 53.59 83 LEU A C 1
ATOM 667 O O . LEU A 1 83 ? 10.965 -12.649 -8.852 1.00 53.59 83 LEU A O 1
ATOM 671 N N . VAL A 1 84 ? 10.378 -14.617 -9.775 1.00 48.50 84 VAL A N 1
ATOM 672 C CA . VAL A 1 84 ? 10.918 -15.516 -8.741 1.00 48.50 84 VAL A CA 1
ATOM 673 C C . VAL A 1 84 ? 12.285 -16.041 -9.140 1.00 48.50 84 VAL A C 1
ATOM 675 O O . VAL A 1 84 ? 12.470 -16.355 -10.337 1.00 48.50 84 VAL A O 1
#

InterPro domains:
  IPR046817 MmeI-like, N-terminal domain [PF20464] (8-79)

Sequence (84 aa):
MADKRVAARNFIDQWSAAKGYEKGETQLFWLQLLRDVLGMESTTTEVHFEVKTYRSGYIDMHVPTAKTLVEQKSRGVDLEVTLV

Solvent-accessible surface area (backbone atoms only — not comparable to full-atom values): 5305 Å² total; per-residue (Å²): 130,78,58,51,68,58,36,44,50,53,50,49,56,53,64,70,66,57,89,64,65,65,81,82,42,46,67,58,52,53,49,48,46,40,34,65,43,69,62,43,86,58,51,85,83,49,50,43,64,63,42,74,48,97,76,88,44,64,38,51,34,37,29,71,93,75,72,42,78,42,80,84,72,63,91,91,55,65,85,84,68,72,96,120

Organism: NCBI:txid479117